Protein AF-A0A5C0SID6-F1 (afdb_monomer_lite)

Organism: Crassaminicella thermophila (NCBI:txid2599308)

pLDDT: mean 76.74, std 9.59, range [52.19, 87.19]

Sequence (63 aa):
MITYSEFCSNKECDYKTTYNEFTEPEKFCTQCGSPMLYECSECKEAFPQNAKLFCPNCGTKIK

Structure (mmCIF, N/CA/C/O backbone):
data_AF-A0A5C0SID6-F1
#
_entry.id   AF-A0A5C0SID6-F1
#
loop_
_atom_site.group_PDB
_atom_site.id
_atom_site.type_symbol
_atom_site.label_atom_id
_atom_site.label_alt_id
_atom_site.label_comp_id
_atom_site.label_asym_id
_atom_site.label_entity_id
_atom_site.label_seq_id
_atom_site.pdbx_PDB_ins_code
_atom_site.Cartn_x
_atom_site.Cartn_y
_atom_site.Cartn_z
_atom_site.occupancy
_atom_site.B_iso_or_equiv
_atom_site.auth_seq_id
_atom_site.auth_comp_id
_atom_site.auth_asym_id
_atom_site.auth_atom_id
_atom_site.pdbx_PDB_model_num
ATOM 1 N N . MET A 1 1 ? -0.600 -8.227 12.403 1.00 52.19 1 MET A N 1
ATOM 2 C CA . MET A 1 1 ? -1.779 -8.563 11.569 1.00 52.19 1 MET A CA 1
ATOM 3 C C . MET A 1 1 ? -1.468 -8.067 10.165 1.00 52.19 1 MET A C 1
ATOM 5 O O . MET A 1 1 ? -0.796 -7.053 10.069 1.00 52.19 1 MET A O 1
ATOM 9 N N . ILE A 1 2 ? -1.854 -8.766 9.095 1.00 55.38 2 ILE A N 1
ATOM 10 C CA . ILE A 1 2 ? -1.636 -8.255 7.728 1.00 55.38 2 ILE A CA 1
ATOM 11 C C . ILE A 1 2 ? -2.764 -7.263 7.435 1.00 55.38 2 ILE A C 1
ATOM 13 O O . ILE A 1 2 ? -3.916 -7.672 7.297 1.00 55.38 2 ILE A O 1
ATOM 17 N N . THR A 1 3 ? -2.458 -5.968 7.409 1.00 62.56 3 THR A N 1
ATOM 18 C CA . THR A 1 3 ? -3.461 -4.909 7.210 1.00 62.56 3 THR A CA 1
ATOM 19 C C . THR A 1 3 ? -3.800 -4.676 5.738 1.00 62.56 3 THR A C 1
ATOM 21 O O . THR A 1 3 ? -4.905 -4.224 5.441 1.00 62.56 3 THR A O 1
ATOM 24 N N . TYR A 1 4 ? -2.900 -5.030 4.814 1.00 71.06 4 TYR A N 1
ATOM 25 C CA . TYR A 1 4 ? -3.125 -4.953 3.369 1.00 71.06 4 TYR A CA 1
ATOM 26 C C . TYR A 1 4 ? -2.156 -5.836 2.579 1.00 71.06 4 TYR A C 1
ATOM 28 O O . TYR A 1 4 ? -1.120 -6.267 3.085 1.00 71.06 4 TYR A O 1
ATOM 36 N N . SER A 1 5 ? -2.492 -6.076 1.316 1.00 75.19 5 SER A N 1
ATOM 37 C CA . SER A 1 5 ? -1.639 -6.749 0.333 1.00 75.19 5 SER A CA 1
ATOM 38 C C . SER A 1 5 ? -1.421 -5.846 -0.870 1.00 75.19 5 SER A C 1
ATOM 40 O O . SER A 1 5 ? -2.267 -5.008 -1.163 1.00 75.19 5 SER A O 1
ATOM 42 N N . GLU A 1 6 ? -0.303 -6.004 -1.572 1.00 76.94 6 GLU A N 1
ATOM 43 C CA . GLU A 1 6 ? -0.001 -5.209 -2.758 1.00 76.94 6 GLU A CA 1
ATOM 44 C C . GLU A 1 6 ? 0.217 -6.075 -3.976 1.00 76.94 6 GLU A C 1
ATOM 46 O O . GLU A 1 6 ? 0.830 -7.145 -3.918 1.00 76.94 6 GLU A O 1
ATOM 51 N N . PHE A 1 7 ? -0.268 -5.588 -5.107 1.00 83.31 7 PHE A N 1
ATOM 52 C CA . PHE A 1 7 ? -0.127 -6.287 -6.367 1.00 83.31 7 PHE A CA 1
ATOM 53 C C . PHE A 1 7 ? 0.244 -5.324 -7.484 1.00 83.31 7 PHE A C 1
ATOM 55 O O . PHE A 1 7 ? -0.052 -4.126 -7.452 1.00 83.31 7 PHE A O 1
ATOM 62 N N . CYS A 1 8 ? 0.969 -5.853 -8.463 1.00 83.38 8 CYS A N 1
ATOM 63 C CA . CYS A 1 8 ? 1.362 -5.080 -9.621 1.00 83.38 8 CYS A CA 1
ATOM 64 C C . CYS A 1 8 ? 0.124 -4.711 -10.445 1.00 83.38 8 CYS A C 1
ATOM 66 O O . CYS A 1 8 ? -0.691 -5.569 -10.774 1.00 83.38 8 CYS A O 1
ATOM 68 N N . SER A 1 9 ? -0.004 -3.436 -10.825 1.00 82.19 9 SER A N 1
ATOM 69 C CA . SER A 1 9 ? -1.093 -2.984 -11.702 1.00 82.19 9 SER A CA 1
ATOM 70 C C . SER A 1 9 ? -1.031 -3.624 -13.099 1.00 82.19 9 SER A C 1
ATOM 72 O O . SER A 1 9 ? -2.026 -3.676 -13.825 1.00 82.19 9 SER A O 1
ATOM 74 N N . ASN A 1 10 ? 0.140 -4.131 -13.498 1.00 82.06 10 ASN A N 1
ATOM 75 C CA . ASN A 1 10 ? 0.312 -4.793 -14.780 1.00 82.06 10 ASN A CA 1
ATOM 76 C C . ASN A 1 10 ? -0.197 -6.240 -14.728 1.00 82.06 10 ASN A C 1
ATOM 78 O O . ASN A 1 10 ? 0.380 -7.081 -14.048 1.00 82.06 10 ASN A O 1
ATOM 82 N N . LYS A 1 11 ? -1.233 -6.542 -15.519 1.00 77.75 11 LYS A N 1
ATOM 83 C CA . LYS A 1 11 ? -1.827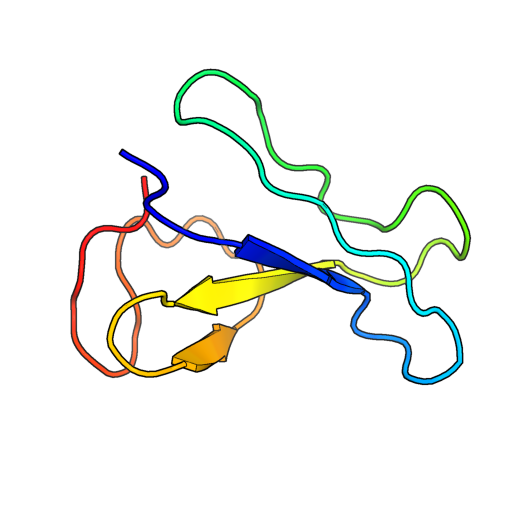 -7.885 -15.634 1.00 77.75 11 LYS A CA 1
ATOM 84 C C . LYS A 1 11 ? -0.876 -8.938 -16.212 1.00 77.75 11 LYS A C 1
ATOM 86 O O . LYS A 1 11 ? -1.115 -10.123 -16.019 1.00 77.75 11 LYS A O 1
ATOM 91 N N . GLU A 1 12 ? 0.178 -8.522 -16.912 1.00 81.44 12 GLU A N 1
ATOM 92 C CA . GLU A 1 12 ? 1.225 -9.416 -17.422 1.00 81.44 12 GLU A CA 1
ATOM 93 C C . GLU A 1 12 ? 2.318 -9.701 -16.374 1.00 81.44 12 GLU A C 1
ATOM 95 O O . GLU A 1 12 ? 3.199 -10.527 -16.599 1.00 81.44 12 GLU A O 1
ATOM 100 N N . CYS A 1 13 ? 2.268 -9.036 -15.214 1.00 80.19 13 CYS A N 1
ATOM 101 C CA . CYS A 1 13 ? 3.208 -9.208 -14.115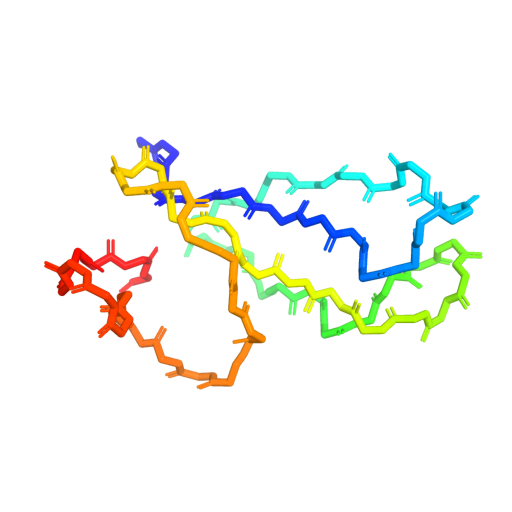 1.00 80.19 13 CYS A CA 1
ATOM 102 C C . CYS A 1 13 ? 2.477 -9.738 -12.872 1.00 80.19 13 CYS A C 1
ATOM 104 O O . CYS A 1 13 ? 1.835 -8.976 -12.157 1.00 80.19 13 CYS A O 1
ATOM 106 N N . ASP A 1 14 ? 2.627 -11.029 -12.551 1.00 78.56 14 ASP A N 1
ATOM 107 C CA . ASP A 1 14 ? 2.013 -11.625 -11.344 1.00 78.56 14 ASP A CA 1
ATOM 108 C C . ASP A 1 14 ? 2.776 -11.286 -10.043 1.00 78.56 14 ASP A C 1
ATOM 110 O O . ASP A 1 14 ? 2.652 -11.971 -9.030 1.00 78.56 14 ASP A O 1
ATOM 114 N N . TYR A 1 15 ? 3.594 -10.226 -10.047 1.00 81.75 15 TYR A N 1
ATOM 115 C CA . TYR A 1 15 ? 4.322 -9.805 -8.856 1.00 81.75 15 TYR A CA 1
ATOM 116 C C . TYR A 1 15 ? 3.349 -9.302 -7.786 1.00 81.75 15 TYR A C 1
ATOM 118 O O . TYR A 1 15 ? 2.625 -8.318 -7.975 1.00 81.75 15 TYR A O 1
ATOM 126 N N . LYS A 1 16 ? 3.370 -9.983 -6.642 1.00 75.00 16 LYS A N 1
ATOM 127 C CA . LYS A 1 16 ? 2.595 -9.675 -5.443 1.00 75.00 16 LYS A CA 1
ATOM 128 C C . LYS A 1 16 ? 3.555 -9.599 -4.270 1.00 75.00 16 LYS A C 1
ATOM 130 O O . LYS A 1 16 ? 4.469 -10.415 -4.158 1.00 75.00 16 LYS A O 1
ATOM 135 N N . THR A 1 17 ? 3.337 -8.636 -3.393 1.00 71.12 17 THR A N 1
ATOM 136 C CA . THR A 1 17 ? 4.114 -8.493 -2.165 1.00 71.12 17 THR A CA 1
ATOM 137 C C . THR A 1 17 ? 3.181 -8.115 -1.024 1.00 71.12 17 THR A C 1
ATOM 139 O O . THR A 1 17 ? 2.182 -7.418 -1.195 1.00 71.12 17 THR A O 1
ATOM 142 N N . THR A 1 18 ? 3.473 -8.641 0.153 1.00 67.44 18 THR A N 1
ATOM 143 C CA . THR A 1 18 ? 2.747 -8.346 1.387 1.00 67.44 18 THR A CA 1
ATOM 144 C C . THR A 1 18 ? 3.705 -7.605 2.290 1.00 67.44 18 THR A C 1
ATOM 146 O O . THR A 1 18 ? 4.634 -8.206 2.831 1.00 67.44 18 THR A O 1
ATOM 149 N N . TYR A 1 19 ? 3.492 -6.302 2.433 1.00 63.22 19 TYR A N 1
ATOM 150 C CA . TYR A 1 19 ? 4.270 -5.486 3.351 1.00 63.22 19 TYR A CA 1
ATOM 151 C C . TYR A 1 19 ? 3.693 -5.582 4.759 1.00 63.22 19 TYR A C 1
ATOM 153 O O . TYR A 1 19 ? 2.493 -5.768 4.967 1.00 63.22 19 TYR A O 1
ATOM 161 N N . ASN A 1 20 ? 4.577 -5.460 5.743 1.00 58.62 20 ASN A N 1
ATOM 162 C CA . ASN A 1 20 ? 4.186 -5.237 7.122 1.00 58.62 20 ASN A CA 1
ATOM 163 C C . ASN A 1 20 ? 4.235 -3.729 7.428 1.00 58.62 20 ASN A C 1
ATOM 165 O O . ASN A 1 20 ? 4.831 -2.936 6.700 1.00 58.62 20 ASN A O 1
ATOM 169 N N . GLU A 1 21 ? 3.602 -3.341 8.531 1.00 56.53 21 GLU A N 1
ATOM 170 C CA . GLU A 1 21 ? 3.505 -1.974 9.075 1.00 56.53 21 GLU A CA 1
ATOM 171 C C . GLU A 1 21 ? 4.863 -1.257 9.290 1.00 56.53 21 GLU A C 1
ATOM 173 O O . GLU A 1 21 ? 4.888 -0.055 9.550 1.00 56.53 21 GLU A O 1
ATOM 178 N N . PHE A 1 22 ? 5.992 -1.955 9.113 1.00 54.53 22 PHE A N 1
ATOM 179 C CA . PHE A 1 22 ? 7.353 -1.448 9.314 1.00 54.53 22 PHE A CA 1
ATOM 180 C C . PHE A 1 22 ? 8.137 -1.171 8.024 1.00 54.53 22 PHE A C 1
ATOM 182 O O . PHE A 1 22 ? 9.221 -0.596 8.090 1.00 54.53 22 PHE A O 1
ATOM 189 N N . THR A 1 23 ? 7.615 -1.547 6.857 1.00 58.72 23 THR A N 1
ATOM 190 C CA . THR A 1 23 ? 8.287 -1.341 5.564 1.00 58.72 23 THR A CA 1
ATOM 191 C C . THR A 1 23 ? 7.615 -0.240 4.753 1.00 58.72 23 THR A C 1
ATOM 193 O O . THR A 1 23 ? 6.391 -0.215 4.633 1.00 58.72 23 THR A O 1
ATOM 196 N N . GLU A 1 24 ? 8.408 0.680 4.192 1.00 65.38 24 GLU A N 1
ATOM 197 C CA . GLU A 1 24 ? 7.906 1.622 3.191 1.00 65.38 24 GLU A CA 1
ATOM 198 C C . GLU A 1 24 ? 7.571 0.855 1.904 1.00 65.38 24 GLU A C 1
ATOM 200 O O . GLU A 1 24 ? 8.453 0.201 1.344 1.00 65.38 24 GLU A O 1
ATOM 205 N N . PRO A 1 25 ? 6.312 0.901 1.447 1.00 66.81 25 PRO A N 1
ATOM 206 C CA . PRO A 1 25 ? 5.894 0.175 0.262 1.00 66.81 25 PRO A CA 1
ATOM 207 C C . PRO A 1 25 ? 6.505 0.809 -0.985 1.00 66.81 25 PRO A C 1
ATOM 209 O O . PRO A 1 25 ? 6.574 2.037 -1.126 1.00 66.81 25 PRO A O 1
ATOM 212 N N . GLU A 1 26 ? 6.985 -0.036 -1.895 1.00 73.25 26 GLU A N 1
ATOM 213 C CA . GLU A 1 26 ? 7.552 0.439 -3.147 1.00 73.25 26 GLU A CA 1
ATOM 214 C C . GLU A 1 26 ? 6.419 0.858 -4.076 1.00 73.25 26 GLU A C 1
ATOM 216 O O . GLU A 1 26 ? 5.562 0.058 -4.445 1.00 73.25 26 GLU A O 1
ATO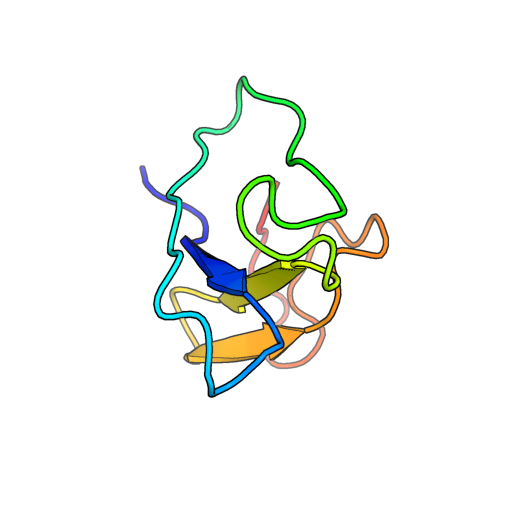M 221 N N . LYS A 1 27 ? 6.432 2.123 -4.506 1.00 77.00 27 LYS A N 1
ATOM 222 C CA . LYS A 1 27 ? 5.410 2.668 -5.417 1.00 77.00 27 LYS A CA 1
ATOM 223 C C . LYS A 1 27 ? 5.373 1.951 -6.769 1.00 77.00 27 LYS A C 1
ATOM 225 O O . LYS A 1 27 ? 4.372 2.036 -7.481 1.00 77.00 27 LYS A O 1
ATOM 230 N N . PHE A 1 28 ? 6.468 1.291 -7.136 1.00 84.12 28 PHE A N 1
ATOM 231 C CA . PHE A 1 28 ? 6.661 0.637 -8.421 1.00 84.12 28 PHE A CA 1
ATOM 232 C C . PHE A 1 28 ? 7.127 -0.800 -8.221 1.00 84.12 28 PHE A C 1
ATOM 234 O O . PHE A 1 28 ? 7.944 -1.092 -7.356 1.00 84.12 28 PHE A O 1
ATOM 241 N N . CYS A 1 29 ? 6.618 -1.690 -9.061 1.00 85.50 29 CYS A N 1
ATOM 242 C CA . CYS A 1 29 ? 7.005 -3.084 -9.105 1.00 85.50 29 CYS A CA 1
ATOM 243 C C . CYS A 1 29 ? 8.457 -3.207 -9.580 1.00 85.50 29 CYS A C 1
ATOM 245 O O . CYS A 1 29 ? 8.803 -2.759 -10.673 1.00 85.50 29 CYS A O 1
ATOM 247 N N . THR A 1 30 ? 9.286 -3.896 -8.803 1.00 82.75 30 THR A N 1
ATOM 248 C CA . THR A 1 30 ? 10.705 -4.131 -9.116 1.00 82.75 30 THR A CA 1
ATOM 249 C C . THR A 1 30 ? 10.934 -5.035 -10.329 1.00 82.75 30 THR A C 1
ATOM 251 O O .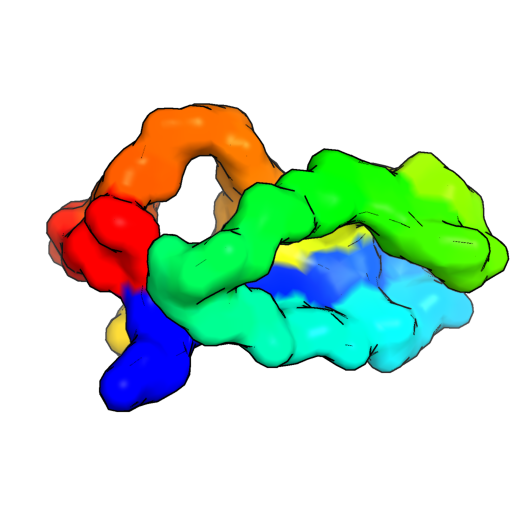 THR A 1 30 ? 12.025 -5.032 -10.891 1.00 82.75 30 THR A O 1
ATOM 254 N N . GLN A 1 31 ? 9.922 -5.793 -10.764 1.00 84.88 31 GLN A N 1
ATOM 255 C CA . GLN A 1 31 ? 10.024 -6.699 -11.914 1.00 84.88 31 GLN A CA 1
ATOM 256 C C . GLN A 1 31 ? 9.746 -6.008 -13.254 1.00 84.88 31 GLN A C 1
ATOM 258 O O . GLN A 1 31 ? 10.434 -6.266 -14.235 1.00 84.88 31 GLN A O 1
ATOM 263 N N . CYS A 1 32 ? 8.726 -5.148 -13.318 1.00 86.81 32 CYS A N 1
ATOM 264 C CA . CYS A 1 32 ? 8.267 -4.556 -14.583 1.00 86.81 32 CYS A CA 1
ATOM 265 C C . CYS A 1 32 ? 8.197 -3.023 -14.576 1.00 86.81 32 CYS A C 1
ATOM 267 O O . CYS A 1 32 ? 7.811 -2.429 -15.580 1.00 86.81 32 CYS A O 1
ATOM 269 N N . GLY A 1 33 ? 8.506 -2.368 -13.453 1.00 84.75 33 GLY A N 1
ATOM 270 C CA . GLY A 1 33 ? 8.457 -0.910 -13.307 1.00 84.75 33 GLY A CA 1
ATOM 271 C C . GLY A 1 33 ? 7.047 -0.310 -13.279 1.00 84.75 33 GLY A C 1
ATOM 272 O O . GLY A 1 33 ? 6.900 0.906 -13.182 1.00 84.75 33 GLY A O 1
ATOM 273 N N . SER A 1 34 ? 5.998 -1.133 -13.360 1.00 87.12 34 SER A N 1
ATOM 274 C CA . SER A 1 34 ? 4.609 -0.665 -13.290 1.00 87.12 34 SER A CA 1
ATOM 275 C C . SER A 1 34 ? 4.226 -0.260 -11.865 1.00 87.12 34 SER A C 1
ATOM 277 O O . SER A 1 34 ? 4.774 -0.812 -10.913 1.00 87.12 34 SER A O 1
ATOM 279 N N . PRO A 1 35 ? 3.285 0.679 -11.680 1.00 84.44 35 PRO A N 1
ATOM 280 C CA . PRO A 1 35 ? 2.861 1.094 -10.350 1.00 84.44 35 PRO A CA 1
ATOM 281 C C . PRO A 1 35 ? 2.230 -0.068 -9.574 1.00 84.44 35 PRO A C 1
ATOM 283 O O . PRO A 1 35 ? 1.505 -0.893 -10.139 1.00 84.44 35 PRO A O 1
ATOM 286 N N . MET A 1 36 ? 2.504 -0.120 -8.275 1.00 85.06 36 MET A N 1
ATOM 287 C CA . MET A 1 36 ? 1.884 -1.069 -7.354 1.00 85.06 36 MET A CA 1
ATOM 288 C C . MET A 1 36 ? 0.564 -0.504 -6.805 1.00 85.06 36 MET A C 1
ATOM 290 O O . MET A 1 36 ? 0.382 0.712 -6.684 1.00 85.06 36 MET A O 1
ATOM 294 N N . LEU A 1 37 ? -0.383 -1.397 -6.516 1.00 83.81 37 LEU A N 1
ATOM 295 C CA . LEU A 1 37 ? -1.700 -1.082 -5.965 1.00 83.81 37 LEU A CA 1
ATOM 296 C C . LEU A 1 37 ? -1.857 -1.753 -4.601 1.00 83.81 37 LEU A C 1
ATOM 298 O O . LEU A 1 37 ? -1.485 -2.916 -4.448 1.00 83.81 37 LEU A O 1
ATOM 302 N N . TYR A 1 38 ? -2.475 -1.049 -3.653 1.00 83.44 38 TYR A N 1
ATOM 303 C CA . TYR A 1 38 ? -2.974 -1.640 -2.416 1.00 83.44 38 TYR A CA 1
ATOM 304 C C . TYR A 1 38 ? -4.265 -2.406 -2.686 1.00 83.44 38 TYR A C 1
ATOM 306 O O . TYR A 1 38 ? -5.145 -1.910 -3.381 1.00 83.44 38 TYR A O 1
ATOM 314 N N . GLU A 1 39 ? -4.414 -3.562 -2.055 1.00 84.44 39 GLU A N 1
ATOM 315 C CA . GLU A 1 39 ? -5.666 -4.292 -1.894 1.00 84.44 39 GLU A CA 1
ATOM 316 C C . GLU A 1 39 ? -6.087 -4.225 -0.424 1.00 84.44 39 GLU A C 1
ATOM 318 O O . GLU A 1 39 ? -5.337 -4.616 0.477 1.00 84.44 39 GLU A O 1
ATOM 323 N N . CYS A 1 40 ? -7.304 -3.745 -0.168 1.00 83.50 40 CYS A N 1
ATOM 324 C CA . CYS A 1 40 ? -7.871 -3.796 1.173 1.00 83.50 40 CYS A CA 1
ATOM 325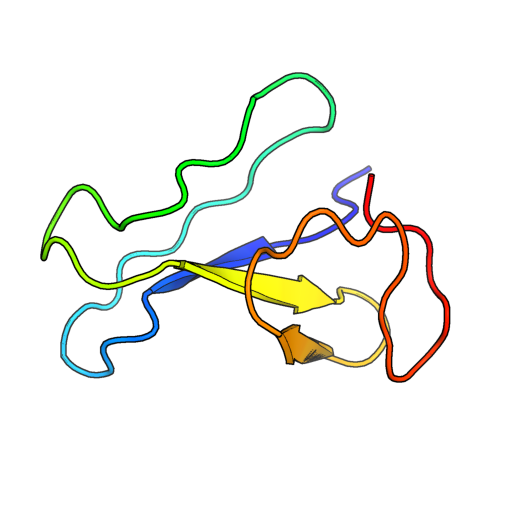 C C . CYS A 1 40 ? -8.224 -5.239 1.552 1.00 83.50 40 CYS A C 1
ATOM 327 O O . CYS A 1 40 ? -8.993 -5.893 0.852 1.00 83.50 40 CYS A O 1
ATOM 329 N N . SER A 1 41 ? -7.758 -5.710 2.709 1.00 80.94 41 SER A N 1
ATOM 330 C CA . SER A 1 41 ? -8.097 -7.050 3.205 1.00 80.94 41 SER A CA 1
ATOM 331 C C . SER A 1 41 ? -9.596 -7.245 3.477 1.00 80.94 41 SER A C 1
ATOM 333 O O . SER A 1 41 ? -10.089 -8.356 3.302 1.00 80.94 41 SER A O 1
ATOM 335 N N . GLU A 1 42 ? -10.313 -6.179 3.857 1.00 84.19 42 GLU A N 1
ATOM 336 C CA . GLU A 1 42 ? -11.730 -6.235 4.251 1.00 84.19 42 GLU A CA 1
ATOM 337 C C . GLU A 1 42 ? -12.683 -6.235 3.050 1.00 84.19 42 GLU A C 1
ATOM 339 O O . GLU A 1 42 ? -13.544 -7.101 2.936 1.00 84.19 42 GLU A O 1
ATOM 344 N N . CYS A 1 43 ? -12.544 -5.264 2.142 1.00 86.44 43 CYS A N 1
ATOM 345 C CA . CYS A 1 43 ? -13.465 -5.105 1.011 1.00 86.44 43 CYS A CA 1
ATOM 346 C C . CYS A 1 43 ? -12.896 -5.582 -0.328 1.00 86.44 43 CYS A C 1
ATOM 348 O O . CYS A 1 43 ? -13.601 -5.519 -1.331 1.00 86.44 43 CYS A O 1
ATOM 350 N N . LYS A 1 44 ? -11.632 -6.031 -0.360 1.00 84.50 44 LYS A N 1
ATOM 351 C CA . LYS A 1 44 ? -10.920 -6.455 -1.579 1.00 84.50 44 LYS A CA 1
ATOM 352 C C . LYS A 1 44 ? -10.824 -5.385 -2.669 1.00 84.50 44 LYS A C 1
ATOM 354 O O . LYS A 1 44 ? -10.476 -5.686 -3.806 1.00 84.50 44 LYS A O 1
ATOM 359 N N . GLU A 1 45 ? -11.079 -4.126 -2.315 1.00 85.69 45 GLU A N 1
ATOM 360 C CA . GLU A 1 45 ? -10.917 -2.998 -3.222 1.00 85.69 45 GLU A CA 1
ATOM 361 C C . GLU A 1 45 ? -9.434 -2.741 -3.477 1.00 85.69 45 GLU A C 1
ATOM 363 O O . GLU A 1 45 ? -8.641 -2.632 -2.533 1.00 85.69 45 GLU A O 1
ATOM 368 N N . ALA A 1 46 ? -9.097 -2.575 -4.752 1.00 83.00 46 ALA A N 1
ATOM 369 C CA . ALA A 1 46 ? -7.772 -2.194 -5.189 1.00 83.00 46 ALA A CA 1
ATOM 370 C C . ALA A 1 46 ? -7.672 -0.687 -5.420 1.00 83.00 46 ALA A C 1
ATOM 372 O O . ALA A 1 46 ? -8.492 -0.097 -6.121 1.00 83.00 46 ALA A O 1
ATOM 373 N N . PHE A 1 47 ? -6.644 -0.045 -4.880 1.00 81.69 47 PHE A N 1
ATOM 374 C CA . PHE A 1 47 ? -6.441 1.389 -5.040 1.00 81.69 47 PHE A CA 1
ATOM 375 C C . PHE A 1 47 ? -4.952 1.744 -5.060 1.00 81.69 47 PHE A C 1
ATOM 377 O O . PHE A 1 47 ? -4.129 1.051 -4.467 1.00 81.69 47 PHE A O 1
ATOM 384 N N . PRO A 1 48 ? -4.566 2.828 -5.750 1.00 78.75 48 PRO A N 1
ATOM 385 C CA . PRO A 1 48 ? -3.171 3.245 -5.824 1.00 78.75 48 PRO A CA 1
ATOM 386 C C . PRO A 1 48 ? -2.615 3.620 -4.449 1.00 78.75 48 PRO A C 1
ATOM 388 O O . PRO A 1 48 ? -3.357 4.105 -3.587 1.00 78.75 48 PRO A O 1
ATOM 391 N N . GLN A 1 49 ? -1.295 3.470 -4.277 1.00 74.69 49 GLN A N 1
ATOM 392 C CA . GLN A 1 49 ? -0.581 3.728 -3.019 1.00 74.69 49 GLN A CA 1
ATOM 393 C C . GLN A 1 49 ? -0.500 5.204 -2.583 1.00 74.69 49 GLN A C 1
ATOM 395 O O . GLN A 1 49 ? 0.473 5.663 -1.979 1.00 74.69 49 GLN A O 1
ATOM 400 N N . ASN A 1 50 ? -1.519 5.996 -2.883 1.00 67.38 50 ASN A N 1
ATOM 401 C CA . ASN A 1 50 ? -1.528 7.440 -2.730 1.00 67.38 50 ASN A CA 1
ATOM 402 C C . ASN A 1 50 ? -1.655 7.856 -1.257 1.00 67.38 50 ASN A C 1
ATOM 404 O O . ASN A 1 50 ? -2.695 8.381 -0.902 1.00 67.38 50 ASN A O 1
ATOM 408 N N . ALA A 1 51 ? -0.662 7.608 -0.393 1.00 60.59 51 ALA A N 1
ATOM 409 C CA . ALA A 1 51 ? -0.553 8.074 1.006 1.00 60.59 51 ALA A CA 1
ATOM 410 C C . ALA A 1 51 ? -1.822 7.956 1.890 1.00 60.59 51 ALA A C 1
ATOM 412 O O . ALA A 1 51 ? -1.903 8.563 2.959 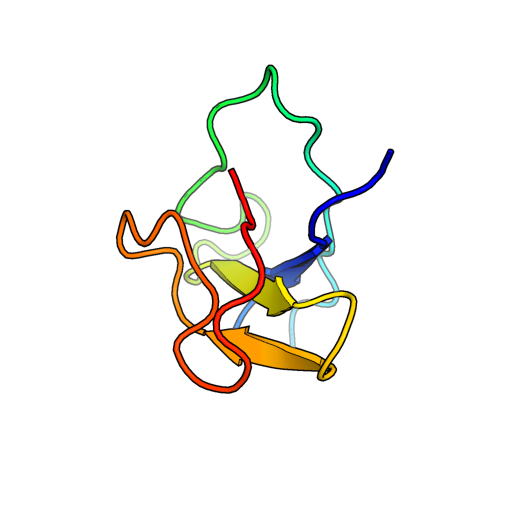1.00 60.59 51 ALA A O 1
ATOM 413 N N . LYS A 1 52 ? -2.833 7.198 1.460 1.00 66.00 52 LYS A N 1
ATOM 414 C CA . LYS A 1 52 ? -4.111 7.076 2.146 1.00 66.00 52 LYS A CA 1
ATOM 415 C C . LYS A 1 52 ? -3.934 6.041 3.242 1.00 66.00 52 LYS A C 1
ATOM 417 O O . LYS A 1 52 ? -3.747 4.863 2.968 1.00 66.00 52 LYS A O 1
ATOM 422 N N . LEU A 1 53 ? -4.020 6.506 4.484 1.00 73.81 53 LEU A N 1
ATOM 423 C CA . LEU A 1 53 ? -4.024 5.663 5.684 1.00 73.81 53 LEU A CA 1
ATOM 424 C C . LEU A 1 53 ? -5.272 4.762 5.758 1.00 73.81 53 LEU A C 1
ATOM 426 O O . LEU A 1 53 ? -5.286 3.804 6.524 1.00 73.81 53 LEU A O 1
ATOM 430 N N . PHE A 1 54 ? -6.312 5.053 4.967 1.00 81.75 54 PHE A N 1
ATOM 431 C CA . PHE A 1 54 ? -7.612 4.385 5.007 1.00 81.75 54 PHE A CA 1
ATOM 432 C C . PHE A 1 54 ? -8.080 3.976 3.608 1.00 81.75 54 PHE A C 1
ATOM 434 O O . PHE A 1 54 ? -7.872 4.710 2.636 1.00 81.75 54 PHE A O 1
ATOM 441 N N . CYS A 1 55 ? -8.761 2.834 3.513 1.00 84.38 55 CYS A N 1
ATOM 442 C CA . CYS A 1 55 ? -9.409 2.395 2.284 1.00 84.38 55 CYS A CA 1
ATOM 443 C C . CYS A 1 55 ? -10.523 3.386 1.888 1.00 84.38 55 CYS A C 1
ATOM 445 O O . CYS A 1 55 ? -11.388 3.681 2.713 1.00 84.38 55 CYS A O 1
ATOM 447 N N . PRO A 1 56 ? -10.561 3.881 0.636 1.00 82.44 56 PRO A N 1
ATOM 448 C CA . PRO A 1 56 ? -11.590 4.824 0.193 1.00 82.44 56 PRO A CA 1
ATOM 449 C C . PRO A 1 56 ? -12.991 4.208 0.075 1.00 82.44 56 PRO A C 1
ATOM 451 O O . PRO A 1 56 ? -13.959 4.958 0.010 1.00 82.44 56 PRO A O 1
ATOM 454 N N . ASN A 1 57 ? -13.097 2.877 0.019 1.00 86.50 57 ASN A N 1
ATOM 455 C CA . ASN A 1 57 ? -14.368 2.170 -0.125 1.00 86.50 57 ASN A CA 1
ATOM 456 C C . ASN A 1 57 ? -14.997 1.871 1.251 1.00 86.50 57 ASN A C 1
ATOM 458 O O . ASN A 1 57 ? -16.100 2.325 1.535 1.00 86.50 57 ASN A O 1
ATOM 462 N N . CYS A 1 58 ? -14.273 1.180 2.140 1.00 87.19 58 CYS A N 1
ATOM 463 C CA . CYS A 1 58 ? -14.810 0.750 3.439 1.00 87.19 58 CYS A CA 1
ATOM 464 C C . CYS A 1 58 ? -14.333 1.574 4.648 1.00 87.19 58 CYS A C 1
ATOM 466 O O . CYS A 1 58 ? -14.847 1.392 5.747 1.00 87.19 58 CYS A O 1
ATOM 468 N N . GLY A 1 59 ? -13.342 2.457 4.486 1.00 84.19 59 GLY A N 1
ATOM 469 C CA . GLY A 1 59 ? -12.776 3.244 5.587 1.00 84.19 59 GLY A CA 1
ATOM 470 C C . GLY A 1 59 ? -11.816 2.481 6.510 1.00 84.19 59 GLY A C 1
ATOM 471 O O . GLY A 1 59 ? -11.295 3.075 7.452 1.00 84.19 59 GLY A O 1
ATOM 472 N N . THR A 1 60 ? -11.537 1.197 6.251 1.00 84.31 60 THR A N 1
ATOM 473 C CA . THR A 1 60 ? -10.590 0.401 7.049 1.00 84.31 60 THR A CA 1
ATOM 474 C C . THR A 1 60 ? -9.197 1.018 7.031 1.00 84.31 60 THR A C 1
ATOM 476 O O . THR A 1 60 ? -8.697 1.412 5.976 1.00 84.31 60 THR A O 1
ATOM 479 N N . LYS A 1 61 ? -8.555 1.076 8.201 1.00 78.25 61 LYS A N 1
ATOM 480 C CA . LYS A 1 61 ? -7.179 1.550 8.353 1.00 78.25 61 LYS A CA 1
ATOM 481 C C . LYS A 1 61 ? -6.196 0.541 7.746 1.00 78.25 61 LYS A C 1
ATOM 483 O O . LYS A 1 61 ? -6.174 -0.621 8.135 1.00 78.25 61 LYS A O 1
ATOM 488 N N . ILE A 1 62 ? -5.398 1.015 6.798 1.00 76.81 62 ILE A N 1
ATOM 489 C CA . ILE A 1 62 ? -4.421 0.245 6.019 1.00 76.81 62 ILE A CA 1
ATOM 490 C C . ILE A 1 62 ? -3.027 0.355 6.654 1.00 76.81 62 ILE A C 1
ATOM 492 O O . ILE A 1 62 ? -2.306 -0.637 6.748 1.00 76.81 62 ILE A O 1
ATOM 496 N N . LYS A 1 63 ? -2.665 1.547 7.142 1.00 68.69 63 LYS A N 1
ATOM 497 C CA . LYS A 1 63 ? -1.353 1.870 7.720 1.00 68.69 63 LYS A CA 1
ATOM 498 C C . LYS A 1 63 ? -1.511 2.556 9.070 1.00 68.69 63 LYS A C 1
ATOM 500 O O . LYS A 1 63 ? -2.419 3.409 9.186 1.00 68.69 63 LYS A O 1
#

Radius of gyration: 10.99 Å; chains: 1; bounding box: 26×20×29 Å

InterPro domains:
  IPR036283 NOB1 zinc finger-like superfamily [SSF144206] (37-60)

Secondary structure (DSSP, 8-state):
---EEEEES-TT---EE---TTSPPPSB-TTT-PBEEEEETTT--EEE-SS-SB-TTT--B--

Foldseek 3Di:
DQQKWKAFPDPVDRDIDGDDPPDDDDQADPPPRGGMWIQGPPPRDTGHPPVDQADPPPRRGRD